Protein AF-A0A4U8T763-F1 (afdb_monomer)

InterPro domains:
  IPR055573 Domain of unknown function DUF7149 [PF23653] (8-151)

Radius of gyration: 15.43 Å; Cα contacts (8 Å, |Δi|>4): 234; chains: 1; bounding box: 35×36×43 Å

pLDDT: mean 90.32, std 11.11, range [49.19, 98.81]

Secondary structure (DSSP, 8-state):
---HHHHIIIIIHHHHHHTT-EEEEEEE-TTSPEEEEEEEETTEEEEEEEE--TT-TTS--SS---SHHHHHHHHHHHHHHHTT---SEEEEE-SS-EEEEEHHHHIIIIIT-HHHHHHHHHHH-TT-S-TT--SHHHHHHHHHHHHHHHHTSTT-

Organism: NCBI:txid1677920

Solvent-accessible surface area (backbone atoms only — not comparable to full-atom values): 8875 Å² total; per-residue (Å²): 131,86,52,59,70,53,46,40,59,69,46,53,37,55,52,41,40,76,73,72,45,52,56,40,64,60,42,67,42,91,97,51,76,54,40,53,32,31,36,44,55,94,94,37,57,35,30,46,33,41,72,40,53,69,92,40,85,42,46,69,44,100,90,46,57,89,26,55,49,49,43,52,52,52,51,52,50,50,56,37,45,77,67,78,38,71,47,56,32,38,35,44,31,37,90,84,51,78,48,80,40,58,29,66,54,51,42,62,70,40,62,68,28,65,65,56,43,48,52,55,51,43,57,71,40,97,84,24,91,64,73,82,45,88,44,73,66,47,33,51,50,53,48,43,54,51,51,46,54,50,64,70,34,97,88,102

Foldseek 3Di:
DDDFLRCLVVPVQVVVVVVVWPKDAQCDLVQAGGQRMFTDDPNAGQEGEQEDAPPDPQAADPVDRLHPSVLVQLLVLLSSVVVVGQHQWYWYYNPVDIDIDGCVVSCVPAVPDPQNVVLSVLLVDPPHPVVVCPDNVSSSVSSSVSSSVVVPDPVD

Nearest PDB structures (foldseek):
  3dnx-assembly1_A-2  TM=5.109E-01  e=7.801E-01  Ruegeria pomeroyi
  5acp-assembly1_B  TM=3.811E-01  e=1.764E+00  Pseudomonas aeruginosa
  4q3n-assembly1_A  TM=3.432E-01  e=7.017E+00  unidentified

Sequence (156 aa):
MQNESALVANALKPFFQKLGFEAHTGYKQKNNSEIDLALMHENKVKVIIEAKKPDSKDFITSQNINVKSLHEAILYYFRERESNHYPSFIIITDFYRFYIFHAREFEKFFYQNKEFKRFYNECNKPNSLFKNADSNDMKTQTFYDEVKRILDSKNY

Structure (mmCIF, N/CA/C/O backbone):
data_AF-A0A4U8T763-F1
#
_entry.id   AF-A0A4U8T763-F1
#
loop_
_atom_site.group_PDB
_atom_site.id
_atom_site.type_symbol
_atom_site.label_atom_id
_atom_site.label_alt_id
_atom_site.label_comp_id
_atom_site.label_asym_id
_atom_site.label_entity_id
_atom_site.label_seq_id
_atom_site.pdbx_PDB_ins_code
_atom_site.Cartn_x
_atom_site.Cartn_y
_atom_site.Cartn_z
_atom_site.occupancy
_atom_site.B_iso_or_equiv
_atom_site.auth_seq_id
_atom_site.auth_comp_id
_atom_site.auth_asym_id
_atom_site.auth_atom_id
_atom_site.pdbx_PDB_model_num
ATOM 1 N N . MET A 1 1 ? 20.306 0.904 -17.257 1.00 58.12 1 MET A N 1
ATOM 2 C CA . MET A 1 1 ? 19.419 0.226 -16.282 1.00 58.12 1 MET A CA 1
ATOM 3 C C . MET A 1 1 ? 18.086 0.955 -16.249 1.00 58.12 1 MET A C 1
ATOM 5 O O . MET A 1 1 ? 18.105 2.172 -16.124 1.00 58.12 1 MET A O 1
ATOM 9 N N . GLN A 1 2 ? 16.956 0.254 -16.384 1.00 70.88 2 GLN A N 1
ATOM 10 C CA . GLN A 1 2 ? 15.636 0.870 -16.188 1.00 70.88 2 GLN A CA 1
ATOM 11 C C . GLN A 1 2 ? 15.449 1.254 -14.708 1.00 70.88 2 GLN A C 1
ATOM 13 O O . GLN A 1 2 ? 15.967 0.586 -13.807 1.00 70.88 2 GLN A O 1
ATOM 18 N N . ASN A 1 3 ? 14.773 2.374 -14.449 1.00 84.94 3 ASN A N 1
ATOM 19 C CA . ASN A 1 3 ? 14.374 2.757 -13.094 1.00 84.94 3 ASN A CA 1
ATOM 20 C C . ASN A 1 3 ? 13.063 2.050 -12.697 1.00 84.94 3 ASN A C 1
ATOM 22 O O . ASN A 1 3 ? 12.405 1.444 -13.538 1.00 84.94 3 ASN A O 1
ATOM 26 N N . GLU A 1 4 ? 12.731 2.077 -11.407 1.00 86.31 4 GLU A N 1
ATOM 27 C CA . GLU A 1 4 ? 11.563 1.386 -10.839 1.00 86.31 4 GLU A CA 1
ATOM 28 C C . GLU A 1 4 ? 10.265 1.821 -11.524 1.00 86.31 4 GLU A C 1
ATOM 30 O O . GLU A 1 4 ? 9.558 0.991 -12.087 1.00 86.31 4 GLU A O 1
ATOM 35 N N . SER A 1 5 ? 10.043 3.133 -11.631 1.00 88.56 5 SER A N 1
ATOM 36 C CA . SER A 1 5 ? 8.882 3.708 -12.314 1.00 88.56 5 SER A CA 1
ATOM 37 C C . SER A 1 5 ? 8.757 3.241 -13.770 1.00 88.56 5 SER A C 1
ATOM 39 O O . SER A 1 5 ? 7.654 2.959 -14.232 1.00 88.56 5 SER A O 1
ATOM 41 N N . ALA A 1 6 ? 9.871 3.099 -14.500 1.00 91.00 6 ALA A N 1
ATOM 42 C CA . ALA A 1 6 ? 9.863 2.574 -15.863 1.00 91.00 6 ALA A CA 1
ATOM 43 C C . ALA A 1 6 ? 9.506 1.083 -15.913 1.00 91.00 6 ALA A C 1
ATOM 45 O O . ALA A 1 6 ? 8.801 0.673 -16.832 1.00 91.00 6 ALA A O 1
ATOM 46 N N . LEU A 1 7 ? 9.963 0.274 -14.952 1.00 91.00 7 LEU A N 1
ATOM 47 C CA . LEU A 1 7 ? 9.566 -1.135 -14.872 1.00 91.00 7 LEU A CA 1
ATOM 48 C C . LEU A 1 7 ? 8.065 -1.256 -14.593 1.00 91.00 7 LEU A C 1
ATOM 50 O O . LEU A 1 7 ? 7.366 -2.006 -15.272 1.00 91.00 7 LEU A O 1
ATOM 54 N N . VAL A 1 8 ? 7.538 -0.471 -13.656 1.00 93.38 8 VAL A N 1
ATOM 55 C CA . VAL A 1 8 ? 6.103 -0.469 -13.352 1.00 93.38 8 VAL A CA 1
ATOM 56 C C . VAL A 1 8 ? 5.280 -0.022 -14.570 1.00 93.38 8 VAL A C 1
ATOM 58 O O . VAL A 1 8 ? 4.332 -0.708 -14.962 1.00 93.38 8 VAL A O 1
ATOM 61 N N . ALA A 1 9 ? 5.668 1.083 -15.214 1.00 93.69 9 ALA A N 1
ATOM 62 C CA . ALA A 1 9 ? 4.955 1.649 -16.359 1.00 93.69 9 ALA A CA 1
ATOM 63 C C . ALA A 1 9 ? 5.007 0.783 -17.620 1.00 93.69 9 ALA A C 1
ATOM 65 O O . ALA A 1 9 ? 4.022 0.741 -18.356 1.00 93.69 9 ALA A O 1
ATOM 66 N N . ASN A 1 10 ? 6.120 0.088 -17.866 1.00 94.31 10 ASN A N 1
ATOM 67 C CA . ASN A 1 10 ? 6.322 -0.659 -19.109 1.00 94.31 10 ASN A CA 1
ATOM 68 C C . ASN A 1 10 ? 6.090 -2.170 -18.971 1.00 94.31 10 ASN A C 1
ATOM 70 O O . ASN A 1 10 ? 5.876 -2.828 -19.987 1.00 94.31 10 ASN A O 1
ATOM 74 N N . ALA A 1 11 ? 6.112 -2.729 -17.755 1.00 93.38 11 ALA A N 1
ATOM 75 C CA . ALA A 1 11 ? 5.874 -4.155 -17.521 1.00 93.38 11 ALA A CA 1
ATOM 76 C C . ALA A 1 11 ? 4.564 -4.417 -16.766 1.00 93.38 11 ALA A C 1
ATOM 78 O O . ALA A 1 11 ? 3.653 -5.025 -17.330 1.00 93.38 11 ALA A O 1
ATOM 79 N N . LEU A 1 12 ? 4.434 -3.945 -15.519 1.00 95.19 12 LEU A N 1
ATOM 80 C CA . LEU A 1 12 ? 3.280 -4.300 -14.680 1.00 95.19 12 LEU A CA 1
ATOM 81 C C . LEU A 1 12 ? 1.978 -3.681 -15.187 1.00 95.19 12 LEU A C 1
ATOM 83 O O . LEU A 1 12 ? 0.989 -4.395 -15.340 1.00 95.19 12 LEU A O 1
ATOM 87 N N . LYS A 1 13 ? 1.964 -2.378 -15.495 1.00 97.38 13 LYS A N 1
ATOM 88 C CA . LYS A 1 13 ? 0.745 -1.713 -15.974 1.00 97.38 13 LYS A CA 1
ATOM 89 C C . LYS A 1 13 ? 0.189 -2.377 -17.246 1.00 97.38 13 LYS A C 1
ATOM 91 O O . LYS A 1 13 ? -0.977 -2.772 -17.214 1.00 97.38 13 LYS A O 1
ATOM 96 N N . PRO A 1 14 ? 0.968 -2.585 -18.329 1.00 97.62 14 PRO A N 1
ATOM 97 C CA . PRO A 1 14 ? 0.456 -3.249 -19.526 1.00 97.62 14 PRO A CA 1
ATOM 98 C C . PRO A 1 14 ? 0.040 -4.700 -19.275 1.00 97.62 14 PRO A C 1
ATOM 100 O O . PRO A 1 14 ? -0.913 -5.168 -19.893 1.00 97.62 14 PRO A O 1
ATOM 103 N N . PHE A 1 15 ? 0.727 -5.416 -18.378 1.00 96.44 15 PHE A N 1
ATOM 104 C CA . PHE A 1 15 ? 0.342 -6.773 -17.989 1.00 96.44 15 PHE A CA 1
ATOM 105 C C . PHE A 1 15 ? -1.062 -6.802 -17.372 1.00 96.44 15 PHE A C 1
ATOM 107 O O . PHE A 1 15 ? -1.931 -7.512 -17.874 1.00 96.44 15 PHE A O 1
ATOM 114 N N . PHE A 1 16 ? -1.321 -5.980 -16.353 1.00 97.69 16 PHE A N 1
ATOM 115 C CA . PHE A 1 16 ? -2.641 -5.909 -15.722 1.00 97.69 16 PHE A CA 1
ATOM 116 C C . PHE A 1 16 ? -3.720 -5.397 -16.687 1.00 97.69 16 PHE A C 1
ATOM 118 O O . PHE A 1 16 ? -4.820 -5.945 -16.719 1.00 97.69 16 PHE A O 1
ATOM 125 N N . GLN A 1 17 ? -3.406 -4.423 -17.545 1.00 97.88 17 GLN A N 1
ATOM 126 C CA . GLN A 1 17 ? -4.349 -3.946 -18.563 1.00 97.88 17 GLN A CA 1
ATOM 127 C C . GLN A 1 17 ? -4.736 -5.041 -19.567 1.00 97.88 17 GLN A C 1
ATOM 129 O O . GLN A 1 17 ? -5.909 -5.167 -19.909 1.00 97.88 17 GLN A O 1
ATOM 134 N N . LYS A 1 18 ? -3.788 -5.884 -20.002 1.00 98.12 18 LYS A N 1
ATOM 135 C CA . LYS A 1 18 ? -4.075 -7.036 -20.880 1.00 98.12 18 LYS A CA 1
ATOM 136 C C . LYS A 1 18 ? -4.974 -8.083 -20.221 1.00 98.12 18 LYS A C 1
ATOM 138 O O . LYS A 1 18 ? -5.674 -8.801 -20.925 1.00 98.12 18 LYS A O 1
ATOM 143 N N . LEU A 1 19 ? -4.961 -8.159 -18.893 1.00 97.56 19 LEU A N 1
ATOM 144 C CA . LEU A 1 19 ? -5.851 -9.015 -18.108 1.00 97.56 19 LEU A CA 1
ATOM 145 C C . LEU A 1 19 ? -7.209 -8.355 -17.799 1.00 97.56 19 LEU A C 1
ATOM 147 O O . LEU A 1 19 ? -8.028 -8.953 -17.109 1.00 97.56 19 LEU A O 1
ATOM 151 N N . GLY A 1 20 ? -7.461 -7.141 -18.301 1.00 97.31 20 GLY A N 1
ATOM 152 C CA . GLY A 1 20 ? -8.729 -6.429 -18.132 1.00 97.31 20 GLY A CA 1
ATOM 153 C C . GLY A 1 20 ? -8.830 -5.575 -16.866 1.00 97.31 20 GLY A C 1
ATOM 154 O O . GLY A 1 20 ? -9.915 -5.092 -16.553 1.00 97.31 20 GLY A O 1
ATOM 155 N N . PHE A 1 21 ? -7.731 -5.364 -16.136 1.00 97.94 21 PHE A N 1
ATOM 156 C CA . PHE A 1 21 ? -7.726 -4.476 -14.972 1.00 97.94 21 PHE A CA 1
ATOM 157 C C . PHE A 1 21 ? -7.565 -3.009 -15.380 1.00 97.94 21 PHE A C 1
ATOM 159 O O . PHE A 1 21 ? -6.773 -2.664 -16.262 1.00 97.94 21 PHE A O 1
ATOM 166 N N . GLU A 1 22 ? -8.243 -2.121 -14.656 1.00 97.88 22 GLU A N 1
ATOM 167 C CA . GLU A 1 22 ? -7.999 -0.684 -14.731 1.00 97.88 22 GLU A CA 1
ATOM 168 C C . GLU A 1 22 ? -6.755 -0.332 -13.897 1.00 97.88 22 GLU A C 1
ATOM 170 O O . GLU A 1 22 ? -6.818 -0.258 -12.671 1.00 97.88 22 GLU A O 1
ATOM 175 N N . ALA A 1 23 ? -5.605 -0.158 -14.553 1.00 97.75 23 ALA A N 1
ATOM 176 C CA . ALA A 1 23 ? -4.314 0.028 -13.889 1.00 97.75 23 ALA A CA 1
ATOM 177 C C . ALA A 1 23 ? -3.719 1.429 -14.126 1.00 97.75 23 ALA A C 1
ATOM 179 O O . ALA A 1 23 ? -3.548 1.859 -15.274 1.00 97.75 23 ALA A O 1
ATOM 180 N N . HIS A 1 24 ? -3.338 2.113 -13.043 1.00 96.38 24 HIS A N 1
ATOM 181 C CA . HIS A 1 24 ? -2.796 3.477 -13.059 1.00 96.38 24 HIS A CA 1
ATOM 182 C C . HIS A 1 24 ? -1.453 3.548 -12.341 1.00 96.38 24 HIS A C 1
ATOM 184 O O . HIS A 1 24 ? -1.344 3.153 -11.185 1.00 96.38 24 HIS A O 1
ATOM 190 N N . THR A 1 25 ? -0.433 4.064 -13.020 1.00 94.12 25 THR A N 1
ATOM 191 C CA . THR A 1 25 ? 0.898 4.300 -12.443 1.00 94.12 25 THR A CA 1
ATOM 192 C C . THR A 1 25 ? 1.022 5.690 -11.866 1.00 94.12 25 THR A C 1
ATOM 194 O O . THR A 1 25 ? 0.450 6.618 -12.441 1.00 94.12 25 THR A O 1
ATOM 197 N N . GLY A 1 26 ? 1.831 5.849 -10.819 1.00 85.38 26 GLY A N 1
ATOM 198 C CA . GLY A 1 26 ? 2.070 7.161 -10.218 1.00 85.38 26 GLY A CA 1
ATOM 199 C C . GLY A 1 26 ? 0.770 7.784 -9.703 1.00 85.38 26 GLY A C 1
ATOM 200 O O . GLY A 1 26 ? 0.501 8.967 -9.917 1.00 85.38 26 GLY A O 1
ATOM 201 N N . TYR A 1 27 ? -0.108 6.963 -9.116 1.00 87.62 27 TYR A N 1
ATOM 202 C CA . TYR A 1 27 ? -1.419 7.423 -8.671 1.00 87.62 27 TYR A CA 1
ATOM 203 C C . TYR A 1 27 ? -1.234 8.398 -7.503 1.00 87.62 27 TYR A C 1
ATOM 205 O O . TYR A 1 27 ? -0.864 8.008 -6.391 1.00 87.62 27 TYR A O 1
ATOM 213 N N . LYS A 1 28 ? -1.468 9.687 -7.774 1.00 85.19 28 LYS A N 1
ATOM 214 C CA . LYS A 1 28 ? -1.315 10.769 -6.798 1.00 85.19 28 LYS A CA 1
ATOM 215 C C . LYS A 1 28 ? -2.412 10.705 -5.751 1.00 85.19 28 LYS A C 1
ATOM 217 O O . LYS A 1 28 ? -3.564 11.055 -6.007 1.00 85.19 28 LYS A O 1
ATOM 222 N N . GLN A 1 29 ? -2.024 10.365 -4.532 1.00 81.25 29 GLN A N 1
ATOM 223 C CA . GLN A 1 29 ? -2.859 10.607 -3.366 1.00 81.25 29 GLN A CA 1
ATOM 224 C C . GLN A 1 29 ? -2.814 12.108 -3.059 1.00 81.25 29 GLN A C 1
ATOM 226 O O . GLN A 1 29 ? -1.752 12.716 -3.126 1.00 81.25 29 GLN A O 1
ATOM 231 N N . LYS A 1 30 ? -3.966 12.725 -2.780 1.00 68.56 30 LYS A N 1
ATOM 232 C CA . LYS A 1 30 ? -4.184 14.183 -2.644 1.00 68.56 30 LYS A CA 1
ATOM 233 C C . LYS A 1 30 ? -2.956 14.970 -2.115 1.00 68.56 30 LYS A C 1
ATOM 235 O O . LYS A 1 30 ? -2.714 14.993 -0.913 1.00 68.56 30 LYS A O 1
ATOM 240 N N . ASN A 1 31 ? -2.220 15.631 -3.023 1.00 61.31 31 ASN A N 1
ATOM 241 C CA . ASN A 1 31 ? -1.008 16.448 -2.785 1.00 61.31 31 ASN A CA 1
ATOM 242 C C . ASN A 1 31 ? 0.185 15.749 -2.093 1.00 61.31 31 ASN A C 1
ATOM 244 O O . ASN A 1 31 ? 1.048 16.421 -1.531 1.00 61.31 31 ASN A O 1
ATOM 248 N N . ASN A 1 32 ? 0.253 14.423 -2.149 1.00 71.56 32 ASN A N 1
ATOM 249 C CA . ASN A 1 32 ? 1.221 13.595 -1.437 1.00 71.56 32 ASN A CA 1
ATOM 250 C C . ASN A 1 32 ? 1.995 12.660 -2.392 1.00 71.56 32 ASN A C 1
ATOM 252 O O . ASN A 1 32 ? 1.825 12.741 -3.608 1.00 71.56 32 ASN A O 1
ATOM 256 N N . SER A 1 33 ? 2.854 11.787 -1.842 1.00 76.31 33 SER A N 1
ATOM 257 C CA . SER A 1 33 ? 3.583 10.777 -2.625 1.00 76.31 33 SER A CA 1
ATOM 258 C C . SER A 1 33 ? 2.649 9.831 -3.393 1.00 76.31 33 SER A C 1
ATOM 260 O O . SER A 1 33 ? 1.486 9.635 -3.027 1.00 76.31 33 SER A O 1
ATOM 262 N N . GLU A 1 34 ? 3.169 9.295 -4.492 1.00 90.44 34 GLU A N 1
ATOM 263 C CA . GLU A 1 34 ? 2.434 8.507 -5.477 1.00 90.44 34 GLU A CA 1
ATOM 264 C C . GLU A 1 34 ? 2.494 7.013 -5.157 1.00 90.44 34 GLU A C 1
ATOM 266 O O . GLU A 1 34 ? 3.549 6.506 -4.793 1.00 90.44 34 GLU A O 1
ATOM 271 N N . ILE A 1 35 ? 1.382 6.301 -5.351 1.00 93.88 35 ILE A N 1
ATOM 272 C CA . ILE A 1 35 ? 1.407 4.834 -5.396 1.00 93.88 35 ILE A CA 1
ATOM 273 C C . ILE A 1 35 ? 2.033 4.423 -6.732 1.00 93.88 35 ILE A C 1
ATOM 275 O O . ILE A 1 35 ? 1.571 4.880 -7.785 1.00 93.88 35 ILE A O 1
ATOM 279 N N . ASP A 1 36 ? 3.020 3.525 -6.696 1.00 95.94 36 ASP A N 1
ATOM 280 C CA . ASP A 1 36 ? 3.694 3.002 -7.889 1.00 95.94 36 ASP A CA 1
ATOM 281 C C . ASP A 1 36 ? 2.695 2.499 -8.935 1.00 95.94 36 ASP A C 1
ATOM 283 O O . ASP A 1 36 ? 2.708 2.948 -10.088 1.00 95.94 36 ASP A O 1
ATOM 287 N N . LEU A 1 37 ? 1.795 1.600 -8.523 1.00 97.81 37 LEU A N 1
ATOM 288 C CA . LEU A 1 37 ? 0.697 1.102 -9.342 1.00 97.81 37 LEU A CA 1
ATOM 289 C C . LEU A 1 37 ?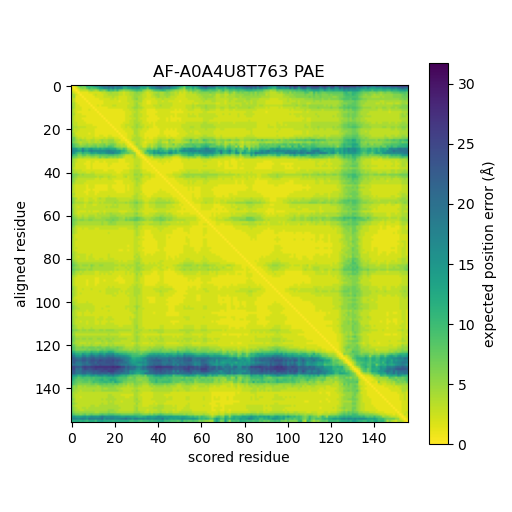 -0.563 0.866 -8.501 1.00 97.81 37 LEU A C 1
ATOM 291 O O . LEU A 1 37 ? -0.547 0.167 -7.492 1.00 97.81 37 LEU A O 1
ATOM 295 N N . ALA A 1 38 ? -1.683 1.414 -8.955 1.00 97.75 38 ALA A N 1
ATOM 296 C CA . ALA A 1 38 ? -3.000 1.187 -8.379 1.00 97.75 38 ALA A CA 1
ATOM 297 C C . ALA A 1 38 ? -3.879 0.410 -9.364 1.00 97.75 38 ALA A C 1
ATOM 299 O O . ALA A 1 38 ? -3.975 0.782 -10.538 1.00 97.75 38 ALA A O 1
ATOM 300 N N . LEU A 1 39 ? -4.543 -0.647 -8.885 1.00 98.19 39 LEU A N 1
ATOM 301 C CA . LEU A 1 39 ? -5.648 -1.275 -9.612 1.00 98.19 39 LEU A CA 1
ATOM 302 C C . LEU A 1 39 ? -6.967 -0.708 -9.092 1.00 98.19 39 LEU A C 1
ATOM 304 O O . LEU A 1 39 ? -7.246 -0.757 -7.888 1.00 98.19 39 LEU A O 1
ATOM 308 N N . MET A 1 40 ? -7.761 -0.174 -10.010 1.00 96.75 40 MET A N 1
ATOM 309 C CA . MET A 1 40 ? -8.977 0.574 -9.729 1.00 96.75 40 MET A CA 1
ATOM 310 C C . MET A 1 40 ? -10.225 -0.259 -10.023 1.00 96.75 40 MET A C 1
ATOM 312 O O . MET A 1 40 ? -10.229 -1.155 -10.867 1.00 96.75 40 MET A O 1
ATOM 316 N N . HIS A 1 41 ? -11.303 0.058 -9.315 1.00 95.69 41 HIS A N 1
ATOM 317 C CA . HIS A 1 41 ? -12.655 -0.387 -9.634 1.00 95.69 41 HIS A CA 1
ATOM 318 C C . HIS A 1 41 ? -13.638 0.691 -9.183 1.00 95.69 41 HIS A C 1
ATOM 320 O O . HIS A 1 41 ? -13.541 1.159 -8.045 1.00 95.69 41 HIS A O 1
ATOM 326 N N . GLU A 1 42 ? -14.565 1.086 -10.058 1.00 93.44 42 GLU A N 1
ATOM 327 C CA . GLU A 1 42 ? -15.550 2.147 -9.785 1.00 93.44 42 GLU A CA 1
ATOM 328 C C . GLU A 1 42 ? -14.897 3.447 -9.267 1.00 93.44 42 GLU A C 1
ATOM 330 O O . GLU A 1 42 ? -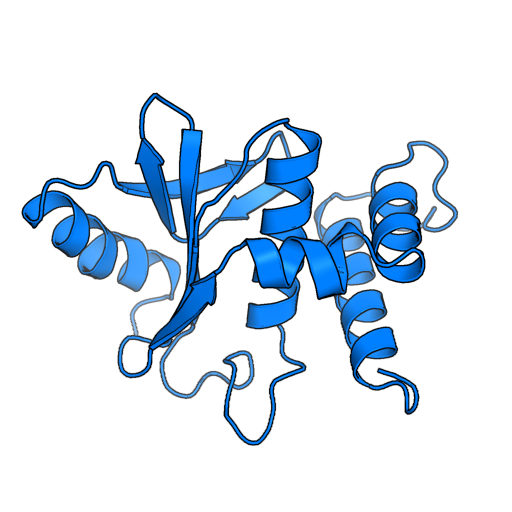15.334 4.033 -8.275 1.00 93.44 42 GLU A O 1
ATOM 335 N N . ASN A 1 43 ? -13.812 3.887 -9.921 1.00 90.50 43 ASN A N 1
ATOM 336 C CA . ASN A 1 43 ? -13.022 5.073 -9.553 1.00 90.50 43 ASN A CA 1
ATOM 337 C C . ASN A 1 43 ? -12.382 5.027 -8.150 1.00 90.50 43 ASN A C 1
ATOM 339 O O . ASN A 1 43 ? -12.009 6.066 -7.606 1.00 90.50 43 ASN A O 1
ATOM 343 N N . LYS A 1 44 ? -12.237 3.839 -7.551 1.00 93.50 44 LYS A N 1
ATOM 344 C CA . LYS A 1 44 ? -11.607 3.649 -6.237 1.00 93.50 44 LYS A CA 1
ATOM 345 C C . LYS A 1 44 ? -10.427 2.693 -6.328 1.00 93.50 44 LYS A C 1
ATOM 347 O O . LYS A 1 44 ? -10.513 1.671 -7.008 1.00 93.50 44 LYS A O 1
ATOM 352 N N . VAL A 1 45 ? -9.366 2.976 -5.573 1.00 96.00 45 VAL A N 1
ATOM 353 C CA . VAL A 1 45 ? -8.223 2.064 -5.424 1.00 96.00 45 VAL A CA 1
ATOM 354 C C . VAL A 1 45 ? -8.691 0.790 -4.718 1.00 96.00 45 VAL A C 1
ATOM 356 O O . VAL A 1 45 ? -9.192 0.834 -3.592 1.00 96.00 45 VAL A O 1
ATOM 359 N N . LYS A 1 46 ? -8.534 -0.361 -5.380 1.00 97.75 46 LYS A N 1
ATOM 360 C CA . LYS A 1 46 ? -8.820 -1.691 -4.815 1.00 97.75 46 LYS A CA 1
ATOM 361 C C . LYS A 1 46 ? -7.567 -2.483 -4.500 1.00 97.75 46 LYS A C 1
ATOM 363 O O . LYS A 1 46 ? -7.585 -3.269 -3.553 1.00 97.75 46 LYS A O 1
ATOM 368 N N . VAL A 1 47 ? -6.497 -2.271 -5.257 1.00 98.50 47 VAL A N 1
ATOM 369 C CA . VAL A 1 47 ? -5.199 -2.885 -4.987 1.00 98.50 47 VAL A CA 1
ATOM 370 C C . VAL A 1 47 ? -4.127 -1.813 -5.027 1.00 98.50 47 VAL A C 1
ATOM 372 O O . VAL A 1 47 ? -3.991 -1.115 -6.030 1.00 98.50 47 VAL A O 1
ATOM 375 N N . ILE A 1 48 ? -3.382 -1.699 -3.932 1.00 98.56 48 ILE A N 1
ATOM 376 C CA . ILE A 1 48 ? -2.145 -0.919 -3.863 1.00 98.56 48 ILE A CA 1
ATOM 377 C C . ILE A 1 48 ? -1.012 -1.868 -4.247 1.00 98.56 48 ILE A C 1
ATOM 379 O O . ILE A 1 48 ? -0.912 -2.945 -3.662 1.00 98.56 48 ILE A O 1
ATOM 383 N N . ILE A 1 49 ? -0.178 -1.499 -5.214 1.00 98.44 49 ILE A N 1
ATOM 384 C CA . ILE A 1 49 ? 0.998 -2.274 -5.605 1.00 98.44 49 ILE A CA 1
ATOM 385 C C . ILE A 1 49 ? 2.223 -1.385 -5.421 1.00 98.44 49 ILE A C 1
ATOM 387 O O . ILE A 1 49 ? 2.357 -0.379 -6.112 1.00 98.44 49 ILE A O 1
ATOM 391 N N . GLU A 1 50 ? 3.095 -1.784 -4.499 1.00 97.88 50 GLU A N 1
ATOM 392 C CA . GLU A 1 50 ? 4.406 -1.182 -4.278 1.00 97.88 50 GLU A CA 1
ATOM 393 C C . GLU A 1 50 ? 5.474 -2.056 -4.929 1.00 97.88 50 GLU A C 1
ATOM 395 O O . GLU A 1 50 ? 5.602 -3.244 -4.605 1.00 97.88 50 GLU A O 1
ATOM 400 N N . ALA A 1 51 ? 6.229 -1.493 -5.865 1.00 96.94 51 ALA A N 1
ATOM 401 C CA . ALA A 1 51 ? 7.286 -2.215 -6.544 1.00 96.94 51 ALA A CA 1
ATOM 402 C C . ALA A 1 51 ? 8.641 -1.826 -5.957 1.00 96.94 51 ALA A C 1
ATOM 404 O O . ALA A 1 51 ? 8.865 -0.705 -5.523 1.00 96.94 51 ALA A O 1
ATOM 405 N N . LYS A 1 52 ? 9.583 -2.762 -5.965 1.00 96.12 52 LYS A N 1
ATOM 406 C CA . LYS A 1 52 ? 11.000 -2.457 -5.798 1.00 96.12 52 LYS A CA 1
ATOM 407 C C . LYS A 1 52 ? 11.797 -3.081 -6.924 1.00 96.12 52 LYS A C 1
ATOM 409 O O . LYS A 1 52 ? 11.366 -4.040 -7.560 1.00 96.12 52 LYS A O 1
ATOM 414 N N . LYS A 1 53 ? 12.982 -2.552 -7.203 1.00 93.94 53 LYS A N 1
ATOM 415 C CA . LYS A 1 53 ? 13.919 -3.271 -8.075 1.00 93.94 53 LYS A CA 1
ATOM 416 C C . LYS A 1 53 ? 14.300 -4.632 -7.471 1.00 93.94 53 LYS A C 1
ATOM 418 O O . LYS A 1 53 ? 14.414 -4.729 -6.244 1.00 93.94 53 LYS A O 1
ATOM 423 N N . PRO A 1 54 ? 14.587 -5.638 -8.317 1.00 91.62 54 PRO A N 1
ATOM 424 C CA . PRO A 1 54 ? 15.267 -6.851 -7.880 1.00 91.62 54 PRO A CA 1
ATOM 425 C C . PRO A 1 54 ? 16.496 -6.517 -7.028 1.00 91.62 54 PRO A C 1
ATOM 427 O O . PRO A 1 54 ? 17.198 -5.542 -7.309 1.00 91.62 54 PRO A O 1
ATOM 430 N N . ASP A 1 55 ? 16.714 -7.304 -5.976 1.00 90.25 55 ASP A N 1
ATOM 431 C CA . ASP A 1 55 ? 17.827 -7.164 -5.023 1.00 90.25 55 ASP A CA 1
ATOM 432 C C . ASP A 1 55 ? 17.876 -5.832 -4.250 1.00 90.25 55 ASP A C 1
ATOM 434 O O . ASP A 1 55 ? 18.872 -5.515 -3.594 1.00 90.25 55 ASP A O 1
ATOM 438 N N . SER A 1 56 ? 16.797 -5.042 -4.276 1.00 94.75 56 SER A N 1
ATOM 439 C CA . SER A 1 56 ? 16.705 -3.836 -3.457 1.00 94.75 56 SER A CA 1
ATOM 440 C C . SER A 1 56 ? 16.731 -4.182 -1.967 1.00 94.75 56 SER A C 1
ATOM 442 O O . SER A 1 56 ? 15.937 -4.990 -1.485 1.00 94.75 56 SER A O 1
ATOM 444 N N . LYS A 1 57 ? 17.586 -3.489 -1.206 1.00 95.56 57 LYS A N 1
ATOM 445 C CA . LYS A 1 57 ? 17.603 -3.549 0.269 1.00 95.56 57 LYS A CA 1
ATOM 446 C C . LYS A 1 57 ? 16.300 -3.056 0.911 1.00 95.56 57 LYS A C 1
ATOM 448 O O . LYS A 1 57 ? 16.059 -3.314 2.085 1.00 95.56 57 LYS A O 1
ATOM 453 N N . ASP A 1 58 ? 15.499 -2.324 0.140 1.00 96.44 58 ASP A N 1
ATOM 454 C CA . ASP A 1 58 ? 14.234 -1.738 0.567 1.00 96.44 58 ASP A CA 1
ATOM 455 C C . ASP A 1 58 ? 13.047 -2.694 0.359 1.00 96.44 58 ASP A C 1
ATOM 457 O O . ASP A 1 58 ? 11.924 -2.327 0.696 1.00 96.44 58 ASP A O 1
ATOM 461 N N . PHE A 1 59 ? 13.279 -3.894 -0.192 1.00 97.56 59 PHE A N 1
ATOM 462 C CA . PHE A 1 59 ? 12.256 -4.904 -0.461 1.00 97.56 59 PHE A CA 1
ATOM 463 C C . PHE A 1 59 ? 12.059 -5.878 0.709 1.00 97.56 59 PHE A C 1
ATOM 465 O O . PHE A 1 59 ? 13.018 -6.325 1.342 1.00 97.56 59 PHE A O 1
ATOM 472 N N . ILE A 1 60 ? 10.799 -6.227 0.979 1.00 96.19 60 ILE A N 1
ATOM 473 C CA . ILE A 1 60 ? 10.412 -7.153 2.049 1.00 96.19 60 ILE A CA 1
ATOM 474 C C . ILE A 1 60 ? 10.922 -8.575 1.791 1.00 96.19 60 ILE A C 1
ATOM 476 O O . ILE A 1 60 ? 10.812 -9.117 0.694 1.00 96.19 60 ILE A O 1
ATOM 480 N N . THR A 1 61 ? 11.443 -9.221 2.832 1.00 93.50 61 THR A N 1
ATOM 481 C CA . THR A 1 61 ? 11.847 -10.633 2.797 1.00 93.50 61 THR A CA 1
ATOM 482 C C . THR A 1 61 ? 11.349 -11.366 4.036 1.00 93.50 61 THR A C 1
ATOM 484 O O . THR A 1 61 ? 10.983 -10.747 5.032 1.00 93.50 61 THR A O 1
ATOM 487 N N . SER A 1 62 ? 11.383 -12.700 4.018 1.00 88.94 62 SER A N 1
ATOM 488 C CA . SER A 1 62 ? 11.071 -13.512 5.206 1.00 88.94 62 SER A CA 1
ATOM 489 C C . SER A 1 62 ? 12.002 -13.252 6.396 1.00 88.94 62 SER A C 1
ATOM 491 O O . SER A 1 62 ? 11.634 -13.547 7.526 1.00 88.94 62 SER A O 1
ATOM 493 N N . GLN A 1 63 ? 13.206 -12.731 6.152 1.00 91.88 63 GLN A N 1
ATOM 494 C CA . GLN A 1 63 ? 14.215 -12.457 7.177 1.00 91.88 63 GLN A CA 1
ATOM 495 C C . GLN A 1 63 ? 14.182 -11.000 7.643 1.00 91.88 63 GLN A C 1
ATOM 497 O O . GLN A 1 63 ? 14.602 -10.707 8.757 1.00 91.88 63 GLN A O 1
ATOM 502 N N . ASN A 1 64 ? 13.707 -10.089 6.794 1.00 93.50 64 ASN A N 1
ATOM 503 C CA . ASN A 1 64 ? 13.634 -8.670 7.091 1.00 93.50 64 ASN A CA 1
ATOM 504 C C . ASN A 1 64 ? 12.379 -8.055 6.464 1.00 93.50 64 ASN A C 1
ATOM 506 O O . ASN A 1 64 ? 12.328 -7.817 5.254 1.00 93.50 64 ASN A O 1
ATOM 510 N N . ILE A 1 65 ? 11.380 -7.801 7.310 1.00 94.25 65 ILE A N 1
ATOM 511 C CA . ILE A 1 65 ? 10.123 -7.153 6.921 1.00 94.25 65 ILE A CA 1
ATOM 512 C C . ILE A 1 65 ? 10.115 -5.648 7.194 1.00 94.25 65 ILE A C 1
ATOM 514 O O . ILE A 1 65 ? 9.330 -4.929 6.580 1.00 94.25 65 ILE A O 1
ATOM 518 N N . ASN A 1 66 ? 10.981 -5.162 8.091 1.00 96.88 66 ASN A N 1
ATOM 519 C CA . ASN A 1 66 ? 11.019 -3.764 8.511 1.00 96.88 66 ASN A CA 1
ATOM 520 C C . ASN A 1 66 ? 11.849 -2.921 7.532 1.00 96.88 66 ASN A C 1
ATOM 522 O O . ASN A 1 66 ? 12.951 -2.454 7.824 1.00 96.88 66 ASN A O 1
ATOM 526 N N . VAL A 1 67 ? 11.312 -2.774 6.328 1.00 97.62 67 VAL A N 1
ATOM 527 C CA . VAL A 1 67 ? 11.962 -2.108 5.200 1.00 97.62 67 VAL A CA 1
ATOM 528 C C . VAL A 1 67 ? 11.029 -1.096 4.558 1.00 97.62 67 VAL A C 1
ATOM 530 O O . VAL A 1 67 ? 9.810 -1.128 4.745 1.00 97.62 67 VAL A O 1
ATOM 533 N N . LYS A 1 68 ? 11.619 -0.210 3.758 1.00 96.75 68 LYS A N 1
ATOM 534 C CA . LYS A 1 68 ? 10.933 0.947 3.194 1.00 96.75 68 LYS A CA 1
ATOM 535 C C . LYS A 1 68 ? 9.676 0.580 2.398 1.00 96.75 68 LYS A C 1
ATOM 537 O O . LYS A 1 68 ? 8.661 1.239 2.591 1.00 96.75 68 LYS A O 1
ATOM 542 N N . SER A 1 69 ? 9.680 -0.505 1.614 1.00 97.56 69 SER A N 1
ATOM 543 C CA . SER A 1 69 ? 8.492 -0.905 0.842 1.00 97.56 69 SER A CA 1
ATOM 544 C C . SER A 1 69 ? 7.274 -1.203 1.724 1.00 97.56 69 SER A C 1
ATOM 546 O O . SER A 1 69 ? 6.139 -0.938 1.335 1.00 97.56 69 SER A O 1
ATOM 548 N N . LEU A 1 70 ? 7.485 -1.752 2.930 1.00 98.25 70 LEU A N 1
ATOM 549 C CA . LEU A 1 70 ? 6.394 -1.957 3.883 1.00 98.25 70 LEU A CA 1
ATOM 550 C C . LEU A 1 70 ? 5.924 -0.617 4.464 1.00 98.25 70 LEU A C 1
ATOM 552 O O . LEU A 1 70 ? 4.725 -0.406 4.619 1.00 98.25 70 LEU A O 1
ATOM 556 N N . HIS A 1 71 ? 6.846 0.304 4.754 1.00 97.75 71 HIS A N 1
ATOM 557 C CA . HIS A 1 71 ? 6.512 1.635 5.276 1.00 97.75 71 HIS A CA 1
ATOM 558 C C . HIS A 1 71 ? 5.707 2.459 4.264 1.00 97.75 71 HIS A C 1
ATOM 560 O O . HIS A 1 71 ? 4.711 3.083 4.634 1.00 97.75 71 HIS A O 1
ATOM 566 N N . GLU A 1 72 ? 6.099 2.407 2.989 1.00 96.94 72 GLU A N 1
ATOM 567 C CA . GLU A 1 72 ? 5.385 2.983 1.844 1.00 96.94 72 GLU A CA 1
ATOM 568 C C . GLU A 1 72 ? 3.970 2.400 1.745 1.00 96.94 72 GLU A C 1
ATOM 570 O O . GLU A 1 72 ? 2.988 3.143 1.802 1.00 96.94 72 GLU A O 1
ATOM 575 N N . ALA A 1 73 ? 3.848 1.070 1.739 1.00 97.88 73 ALA A N 1
ATOM 576 C CA . ALA A 1 73 ? 2.558 0.388 1.706 1.00 97.88 73 ALA A CA 1
ATOM 577 C C . ALA A 1 73 ? 1.636 0.770 2.883 1.00 97.88 73 ALA A C 1
ATOM 579 O O . ALA A 1 73 ? 0.435 0.985 2.686 1.00 97.88 73 ALA A O 1
ATOM 580 N N . ILE A 1 74 ? 2.176 0.880 4.105 1.00 97.81 74 ILE A N 1
ATOM 581 C CA . ILE A 1 74 ? 1.416 1.308 5.291 1.00 97.81 74 ILE A CA 1
ATOM 582 C C . ILE A 1 74 ? 0.911 2.739 5.095 1.00 97.81 74 ILE A C 1
ATOM 584 O O . ILE A 1 74 ? -0.276 3.005 5.293 1.00 97.81 74 ILE A O 1
ATOM 588 N N . LEU A 1 75 ? 1.784 3.658 4.676 1.00 95.81 75 LEU A N 1
ATOM 589 C CA . LEU A 1 75 ? 1.418 5.055 4.453 1.00 95.81 75 LEU A CA 1
ATOM 590 C C . LEU A 1 75 ? 0.313 5.195 3.400 1.00 95.81 75 LEU A C 1
ATOM 592 O O . LEU A 1 75 ? -0.659 5.926 3.614 1.00 95.81 75 LEU A O 1
ATOM 596 N N . TYR A 1 76 ? 0.435 4.482 2.279 1.00 96.44 76 TYR A N 1
ATOM 597 C CA . TYR A 1 76 ? -0.567 4.515 1.217 1.00 96.44 76 TYR A CA 1
ATOM 598 C C . TYR A 1 76 ? -1.914 3.981 1.687 1.00 96.44 76 TYR A C 1
ATOM 600 O O . TYR A 1 76 ? -2.941 4.594 1.388 1.00 96.44 76 TYR A O 1
ATOM 608 N N . TYR A 1 77 ? -1.917 2.903 2.477 1.00 97.38 77 TYR A N 1
ATOM 609 C CA . TYR A 1 77 ? -3.140 2.379 3.075 1.00 97.38 77 TYR A CA 1
ATOM 610 C C . TYR A 1 77 ? -3.822 3.412 3.981 1.00 97.38 77 TYR A C 1
ATOM 612 O O . TYR A 1 77 ? -5.022 3.649 3.839 1.00 97.38 77 TYR A O 1
ATOM 620 N N . PHE A 1 78 ? -3.068 4.073 4.868 1.00 95.75 78 PHE A N 1
ATOM 621 C CA . PHE A 1 78 ? -3.602 5.139 5.721 1.00 95.75 78 PHE A CA 1
ATOM 622 C C . PHE A 1 78 ? -4.255 6.256 4.899 1.00 95.75 78 PHE A C 1
ATOM 624 O O . PHE A 1 78 ? -5.371 6.671 5.201 1.00 95.75 78 PHE A O 1
ATOM 631 N N . ARG A 1 79 ? -3.601 6.716 3.831 1.00 93.44 79 ARG A N 1
ATOM 632 C CA . ARG A 1 79 ? -4.118 7.803 2.985 1.00 93.44 79 ARG A CA 1
ATOM 633 C C . ARG A 1 79 ? -5.391 7.433 2.230 1.00 93.44 79 ARG A C 1
ATOM 635 O O . ARG A 1 79 ? -6.309 8.255 2.172 1.00 93.44 79 ARG A O 1
ATOM 642 N N . GLU A 1 80 ? -5.477 6.213 1.697 1.00 94.06 80 GLU A N 1
ATOM 643 C CA . GLU A 1 80 ? -6.723 5.723 1.095 1.00 94.06 80 GLU A CA 1
ATOM 644 C C . GLU A 1 80 ? -7.833 5.652 2.146 1.00 94.06 80 GLU A C 1
ATOM 646 O O . GLU A 1 80 ? -8.934 6.160 1.927 1.00 94.06 80 GLU A O 1
ATOM 651 N N . ARG A 1 81 ? -7.531 5.113 3.332 1.00 94.19 81 ARG A N 1
ATOM 652 C CA . ARG A 1 81 ? -8.511 4.969 4.414 1.00 94.19 81 ARG A CA 1
ATOM 653 C C . ARG A 1 81 ? -9.044 6.295 4.932 1.00 94.19 81 ARG A C 1
ATOM 655 O O . ARG A 1 81 ? -10.250 6.391 5.151 1.00 94.19 81 ARG A O 1
ATOM 662 N N . GLU A 1 82 ? -8.194 7.304 5.085 1.00 92.31 82 GLU A N 1
ATOM 663 C CA . GLU A 1 82 ? -8.590 8.664 5.485 1.00 92.31 82 GLU A CA 1
ATOM 664 C C . GLU A 1 82 ? -9.346 9.412 4.373 1.00 92.31 82 GLU A C 1
ATOM 666 O O . GLU A 1 82 ? -10.053 10.381 4.640 1.00 92.31 82 GLU A O 1
ATOM 671 N N . SER A 1 83 ? -9.266 8.924 3.132 1.00 90.50 83 SER A N 1
ATOM 672 C CA . SER A 1 83 ? -10.067 9.400 1.998 1.00 90.50 83 SER A CA 1
ATOM 673 C C . SER A 1 83 ? -11.357 8.586 1.794 1.00 90.50 83 SER A C 1
ATOM 675 O O . SER A 1 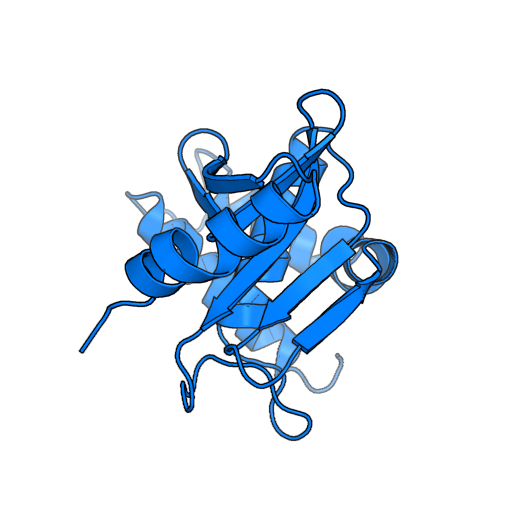83 ? -11.995 8.706 0.752 1.00 90.50 83 SER A O 1
ATOM 677 N N . ASN A 1 84 ? -11.763 7.765 2.776 1.00 91.12 84 ASN A N 1
ATOM 678 C CA . ASN A 1 84 ? -12.909 6.844 2.703 1.00 91.12 84 ASN A CA 1
ATOM 679 C C . ASN A 1 84 ? -12.828 5.819 1.555 1.00 91.12 84 ASN A C 1
ATOM 681 O O . ASN A 1 84 ? -13.850 5.330 1.059 1.00 91.12 84 ASN A O 1
ATOM 685 N N . HIS A 1 85 ? -11.615 5.464 1.137 1.00 91.81 85 HIS A N 1
ATOM 686 C CA . HIS A 1 85 ? -11.364 4.348 0.239 1.00 91.81 85 HIS A CA 1
ATOM 687 C C . HIS A 1 85 ? -10.868 3.137 1.024 1.00 91.81 85 HIS A C 1
ATOM 689 O O . HIS A 1 85 ? -10.158 3.244 2.022 1.00 91.81 85 HIS A O 1
ATOM 695 N N . TYR A 1 86 ? -11.261 1.958 0.555 1.00 94.31 86 TYR A N 1
ATOM 696 C CA . TYR A 1 86 ? -10.998 0.694 1.230 1.00 94.31 86 TYR A CA 1
ATOM 697 C C . TYR A 1 86 ? -10.368 -0.258 0.216 1.00 94.31 86 TYR A C 1
ATOM 699 O O . TYR A 1 86 ? -11.099 -0.997 -0.458 1.00 94.31 86 TYR A O 1
ATOM 707 N N . PRO A 1 87 ? -9.030 -0.213 0.062 1.00 97.25 87 PRO A N 1
ATOM 708 C CA . PRO A 1 87 ? -8.311 -1.225 -0.693 1.00 97.25 87 PRO A CA 1
ATOM 709 C C . PRO A 1 87 ? -8.677 -2.613 -0.165 1.00 97.25 87 PRO A C 1
ATOM 711 O O . PRO A 1 87 ? -8.887 -2.796 1.032 1.00 97.25 87 PRO A O 1
ATOM 714 N N . SER A 1 88 ? -8.778 -3.592 -1.055 1.00 98.25 88 SER A N 1
ATOM 715 C CA . SER A 1 88 ? -9.023 -4.991 -0.696 1.00 98.25 88 SER A CA 1
ATOM 716 C C . SER A 1 88 ? -7.711 -5.743 -0.498 1.00 98.25 88 SER A C 1
ATOM 718 O O . SER A 1 88 ? -7.615 -6.594 0.387 1.00 98.25 88 SER A O 1
ATOM 720 N N . PHE A 1 89 ? -6.688 -5.382 -1.276 1.00 98.69 89 PHE A N 1
ATOM 721 C CA . PHE A 1 89 ? -5.375 -6.012 -1.233 1.00 98.69 89 PHE A CA 1
ATOM 722 C C . PHE A 1 89 ? -4.244 -4.988 -1.316 1.00 98.69 89 PHE A C 1
ATOM 724 O O . PHE A 1 89 ? -4.396 -3.902 -1.878 1.00 98.69 89 PHE A O 1
ATOM 731 N N . ILE A 1 90 ? -3.099 -5.374 -0.766 1.00 98.81 90 ILE A N 1
ATOM 732 C CA . ILE A 1 90 ? -1.822 -4.688 -0.932 1.00 98.81 90 ILE A CA 1
ATOM 733 C C . ILE A 1 90 ? -0.834 -5.716 -1.476 1.00 98.81 90 ILE A C 1
ATOM 735 O O . ILE A 1 90 ? -0.759 -6.831 -0.961 1.00 98.81 90 ILE A O 1
ATOM 739 N N . ILE A 1 91 ? -0.092 -5.355 -2.516 1.00 98.62 91 ILE A N 1
ATOM 740 C CA . ILE A 1 91 ? 0.948 -6.183 -3.120 1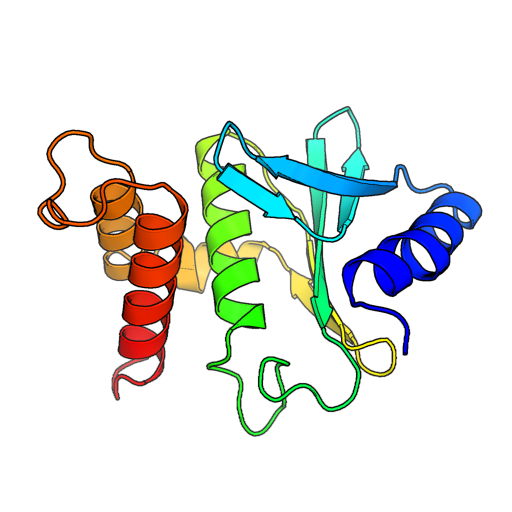.00 98.62 91 ILE A CA 1
ATOM 741 C C . ILE A 1 91 ? 2.278 -5.453 -2.981 1.00 98.62 91 ILE A C 1
ATOM 743 O O . ILE A 1 91 ? 2.377 -4.287 -3.345 1.00 98.62 91 ILE A O 1
ATOM 747 N N . ILE A 1 92 ? 3.302 -6.146 -2.491 1.00 98.44 92 ILE A N 1
ATOM 748 C CA . ILE A 1 92 ? 4.690 -5.677 -2.541 1.00 98.44 92 ILE A CA 1
ATOM 749 C C . ILE A 1 92 ? 5.470 -6.651 -3.427 1.00 98.44 92 ILE A C 1
ATOM 751 O O . ILE A 1 92 ? 5.432 -7.863 -3.186 1.00 98.44 92 ILE A O 1
ATOM 755 N N . THR A 1 93 ? 6.141 -6.157 -4.470 1.00 97.69 93 THR A N 1
ATOM 756 C CA . THR A 1 93 ? 6.838 -7.017 -5.445 1.00 97.69 93 THR A CA 1
ATOM 757 C C . THR A 1 93 ? 8.194 -6.482 -5.891 1.00 97.69 93 THR A C 1
ATOM 759 O O . THR A 1 93 ? 8.377 -5.279 -6.017 1.00 97.69 93 THR A O 1
ATOM 762 N N . ASP A 1 94 ? 9.137 -7.385 -6.168 1.00 96.06 94 ASP A N 1
ATOM 763 C CA . ASP A 1 94 ? 10.393 -7.086 -6.864 1.00 96.06 94 ASP A CA 1
ATOM 764 C C . ASP A 1 94 ? 10.440 -7.685 -8.278 1.00 96.06 94 ASP A C 1
ATOM 766 O O . ASP A 1 94 ? 11.514 -7.940 -8.821 1.00 96.06 94 ASP A O 1
ATOM 770 N N . PHE A 1 95 ? 9.264 -7.924 -8.871 1.00 93.94 95 PHE A N 1
ATOM 771 C CA . PHE A 1 95 ? 9.033 -8.583 -10.164 1.00 93.94 95 PHE A CA 1
ATOM 772 C C . PHE A 1 95 ? 9.312 -10.095 -10.189 1.00 93.94 95 PHE A C 1
ATOM 774 O O . PHE A 1 95 ? 8.777 -10.781 -11.059 1.00 93.94 95 PHE A O 1
ATOM 781 N N . TYR A 1 96 ? 10.068 -10.634 -9.228 1.00 93.12 96 TYR A N 1
ATOM 782 C CA . TYR A 1 96 ? 10.318 -12.076 -9.093 1.00 93.12 96 TYR A CA 1
ATOM 783 C C . TYR A 1 96 ? 9.585 -12.698 -7.904 1.00 93.12 96 TYR A C 1
ATOM 785 O O . TYR A 1 96 ? 9.249 -13.882 -7.917 1.00 93.12 96 TYR A O 1
ATOM 793 N N . ARG A 1 97 ? 9.314 -11.898 -6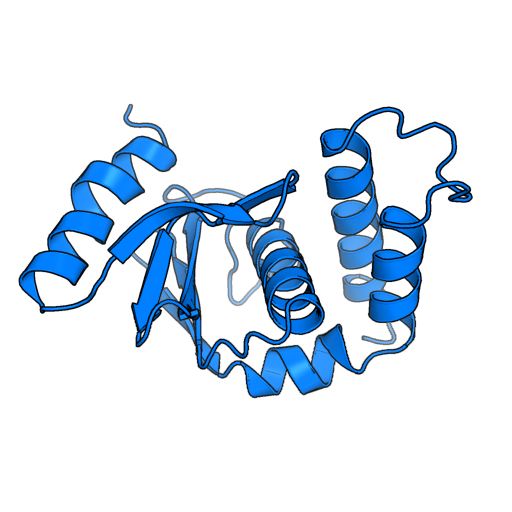.875 1.00 95.50 97 ARG A N 1
ATOM 794 C CA . ARG A 1 97 ? 8.622 -12.275 -5.647 1.00 95.50 97 ARG A CA 1
ATOM 795 C C . ARG A 1 97 ? 7.416 -11.369 -5.458 1.00 95.50 97 ARG A C 1
ATOM 797 O O . ARG A 1 97 ? 7.472 -10.169 -5.730 1.00 95.50 97 ARG A O 1
ATOM 804 N N . PHE A 1 98 ? 6.322 -11.947 -4.975 1.00 96.75 98 PHE A N 1
ATOM 805 C CA . PHE A 1 98 ? 5.073 -11.239 -4.707 1.00 96.75 98 PHE A CA 1
ATOM 806 C C . PHE A 1 98 ? 4.606 -11.556 -3.291 1.00 96.75 98 PHE A C 1
ATOM 808 O O . PHE A 1 98 ? 4.321 -12.708 -2.969 1.00 96.75 98 PHE A O 1
ATOM 815 N N . TYR A 1 99 ? 4.495 -10.521 -2.464 1.00 97.81 99 TYR A N 1
ATOM 816 C CA . TYR A 1 99 ? 3.847 -10.594 -1.162 1.00 97.81 99 TYR A CA 1
ATOM 817 C C . TYR A 1 99 ? 2.470 -9.954 -1.282 1.00 97.81 99 TYR A C 1
ATOM 819 O O . TYR A 1 99 ? 2.366 -8.761 -1.560 1.00 97.81 99 TYR A O 1
ATOM 827 N N . ILE A 1 100 ? 1.419 -10.755 -1.110 1.00 98.25 100 ILE A N 1
ATOM 828 C CA . ILE A 1 100 ? 0.027 -10.321 -1.261 1.00 98.25 100 ILE A CA 1
ATOM 829 C C . ILE A 1 100 ? -0.634 -10.339 0.114 1.00 98.25 100 ILE A C 1
ATOM 831 O O . ILE A 1 100 ? -0.749 -11.388 0.747 1.00 98.25 100 ILE A O 1
ATOM 835 N N . PHE A 1 101 ? -1.094 -9.176 0.560 1.00 98.38 101 PHE A N 1
ATOM 836 C CA . PHE A 1 101 ? -1.738 -8.982 1.851 1.00 98.38 101 PHE A CA 1
ATOM 837 C C . PHE A 1 101 ? -3.215 -8.661 1.664 1.00 98.38 101 PHE A C 1
ATOM 839 O O . PHE A 1 101 ? -3.583 -7.805 0.858 1.00 98.38 101 PHE A O 1
ATOM 846 N N . HIS A 1 102 ? -4.069 -9.297 2.463 1.00 98.50 102 HIS A N 1
ATOM 847 C CA . HIS A 1 102 ? -5.449 -8.849 2.605 1.00 98.50 102 HIS A CA 1
ATOM 848 C C . HIS A 1 102 ? -5.464 -7.536 3.403 1.00 98.50 102 HIS A C 1
ATOM 850 O O . HIS A 1 102 ? -4.896 -7.463 4.493 1.00 98.50 102 HIS A O 1
ATOM 856 N N . ALA A 1 103 ? -6.151 -6.504 2.913 1.00 98.31 103 ALA A N 1
ATOM 857 C CA . ALA A 1 103 ? -6.107 -5.164 3.509 1.00 98.31 103 ALA A CA 1
ATOM 858 C C . ALA A 1 103 ? -6.606 -5.098 4.962 1.00 98.31 103 ALA A C 1
ATOM 860 O O . ALA A 1 103 ? -6.151 -4.274 5.747 1.00 98.31 103 ALA A O 1
ATOM 861 N N . ARG A 1 104 ? -7.490 -6.021 5.359 1.00 98.06 104 ARG A N 1
ATOM 862 C CA . ARG A 1 104 ? -7.907 -6.196 6.764 1.00 98.06 104 ARG A CA 1
ATOM 863 C C . ARG A 1 104 ? -6.733 -6.394 7.737 1.00 98.06 104 ARG A C 1
ATOM 865 O O . ARG A 1 104 ? -6.854 -6.025 8.899 1.00 98.06 104 ARG A O 1
ATOM 872 N N . GLU A 1 105 ? -5.622 -6.979 7.287 1.00 98.19 105 GLU A N 1
ATOM 873 C CA . GLU A 1 105 ? -4.435 -7.133 8.130 1.00 98.19 105 GLU A CA 1
ATOM 874 C C . GLU A 1 105 ? -3.775 -5.765 8.347 1.00 98.19 105 GLU A C 1
ATOM 876 O O . GLU A 1 105 ? -3.424 -5.427 9.473 1.00 98.19 105 GLU A O 1
ATOM 881 N N . PHE A 1 106 ? -3.719 -4.918 7.311 1.00 98.50 106 PHE A N 1
ATOM 882 C CA . PHE A 1 106 ? -3.255 -3.534 7.445 1.00 98.50 106 PHE A CA 1
ATOM 883 C C . PHE A 1 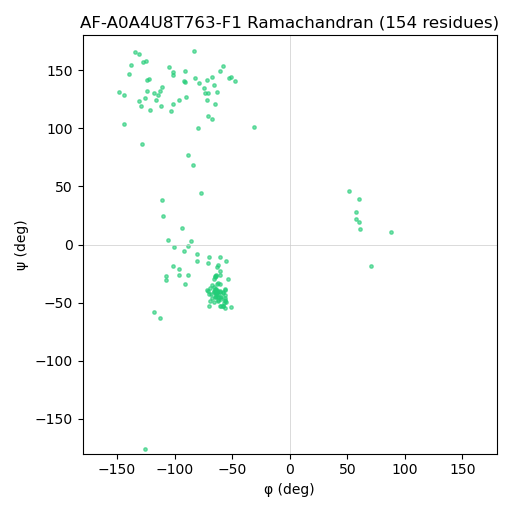106 ? -4.179 -2.700 8.341 1.00 98.50 106 PHE A C 1
ATOM 885 O O . PHE A 1 106 ? -3.704 -1.915 9.166 1.00 98.50 106 PHE A O 1
ATOM 892 N N . GLU A 1 107 ? -5.494 -2.907 8.230 1.00 98.25 107 GLU A N 1
ATOM 893 C CA . GLU A 1 107 ? -6.478 -2.307 9.132 1.00 98.25 107 GLU A CA 1
ATOM 894 C C . GLU A 1 107 ? -6.170 -2.663 10.592 1.00 98.25 107 GLU A C 1
ATOM 896 O O . GLU A 1 107 ? -6.019 -1.776 11.432 1.00 98.25 107 GLU A O 1
ATOM 901 N N . LYS A 1 108 ? -6.056 -3.963 10.881 1.00 97.94 108 LYS A N 1
ATOM 902 C CA . LYS A 1 108 ? -5.883 -4.507 12.229 1.00 97.94 108 LYS A CA 1
ATOM 903 C C . LYS A 1 108 ? -4.543 -4.114 12.851 1.00 97.94 108 LYS A C 1
ATOM 905 O O . LYS A 1 108 ? -4.506 -3.682 14.000 1.00 97.94 108 LYS A O 1
ATOM 910 N N . PHE A 1 109 ? -3.447 -4.298 12.118 1.00 97.44 109 PHE A N 1
ATOM 911 C CA . PHE A 1 109 ? -2.097 -4.193 12.672 1.00 97.44 109 PHE A CA 1
ATOM 912 C C . PHE A 1 109 ? -1.516 -2.778 12.623 1.00 97.44 109 PHE A C 1
ATOM 914 O O . PHE A 1 109 ? -0.688 -2.446 13.476 1.00 97.44 109 PHE A O 1
ATOM 921 N N . PHE A 1 110 ? -1.966 -1.936 11.685 1.00 97.69 110 PHE A N 1
ATOM 922 C CA . PHE A 1 110 ? -1.434 -0.582 11.514 1.00 97.69 110 PHE A CA 1
ATOM 923 C C . PHE A 1 110 ? -2.501 0.490 11.736 1.00 97.69 110 PHE A C 1
ATOM 925 O O . PHE A 1 110 ? -2.352 1.314 12.632 1.00 97.69 110 PHE A O 1
ATOM 932 N N . TYR A 1 111 ? -3.605 0.487 10.983 1.00 97.62 111 TYR A N 1
ATOM 933 C CA . TYR A 1 111 ? -4.572 1.596 11.029 1.00 97.62 111 TYR A CA 1
ATOM 934 C C . TYR A 1 111 ? -5.303 1.735 12.372 1.00 97.62 111 TYR A C 1
ATOM 936 O O . TYR A 1 111 ? -5.511 2.846 12.866 1.00 97.62 111 TYR A O 1
ATOM 944 N N . GLN A 1 112 ? -5.678 0.612 12.986 1.00 96.75 112 GLN A N 1
ATOM 945 C CA . GLN A 1 112 ? -6.321 0.581 14.303 1.00 96.75 112 GLN A CA 1
ATOM 946 C C . GLN A 1 112 ? -5.322 0.714 15.460 1.00 96.75 112 GLN A C 1
ATOM 948 O O . GLN A 1 112 ? -5.724 0.991 16.594 1.00 96.75 112 GLN A O 1
ATOM 953 N N . ASN A 1 113 ? -4.024 0.555 15.195 1.00 96.69 113 ASN A N 1
ATOM 954 C CA . ASN A 1 113 ? -3.001 0.736 16.208 1.00 96.69 113 ASN A CA 1
ATOM 955 C C . ASN A 1 113 ? -2.860 2.231 16.551 1.00 96.69 113 ASN A C 1
ATOM 957 O O . ASN A 1 113 ? -2.625 3.089 15.696 1.00 96.69 113 ASN A O 1
ATOM 961 N N . LYS A 1 114 ? -3.007 2.541 17.844 1.00 94.62 114 LYS A N 1
ATOM 962 C CA . LYS A 1 114 ? -3.037 3.918 18.354 1.00 94.62 114 LYS A CA 1
ATOM 963 C C . LYS A 1 114 ? -1.739 4.680 18.092 1.00 94.62 114 LYS A C 1
ATOM 965 O O . LYS A 1 114 ? -1.804 5.888 17.876 1.00 94.62 114 LYS A O 1
ATOM 970 N N . GLU A 1 115 ? -0.587 4.008 18.107 1.00 93.31 115 GLU A N 1
ATOM 971 C CA . GLU A 1 115 ? 0.701 4.663 17.874 1.00 93.31 115 GLU A CA 1
ATOM 972 C C . GLU A 1 115 ? 0.842 5.092 16.417 1.00 93.31 115 GLU A C 1
ATOM 974 O O . GLU A 1 115 ? 1.033 6.279 16.157 1.00 93.31 115 GLU A O 1
ATOM 979 N N . PHE A 1 116 ? 0.640 4.174 15.466 1.00 94.94 116 PHE A N 1
ATOM 980 C CA . PHE A 1 116 ? 0.673 4.495 14.034 1.00 94.94 116 PHE A CA 1
ATOM 981 C C . PHE A 1 116 ? -0.325 5.601 13.678 1.00 94.94 116 PHE A C 1
ATOM 98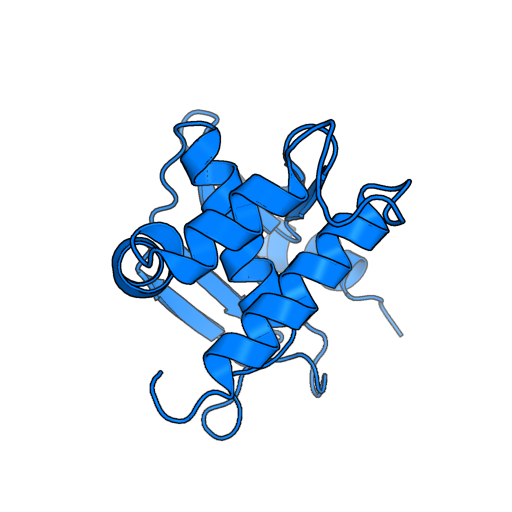3 O O . PHE A 1 116 ? 0.024 6.557 12.984 1.00 94.94 116 PHE A O 1
ATOM 990 N N . LYS A 1 117 ? -1.551 5.529 14.215 1.00 93.44 117 LYS A N 1
ATOM 991 C CA . LYS A 1 117 ? -2.574 6.554 13.979 1.00 93.44 117 LYS A CA 1
ATOM 992 C C . LYS A 1 117 ? -2.201 7.915 14.561 1.00 93.44 117 LYS A C 1
ATOM 994 O O . LYS A 1 117 ? -2.451 8.937 13.923 1.00 93.44 117 LYS A O 1
ATOM 999 N N . ARG A 1 118 ? -1.576 7.953 15.742 1.00 91.75 118 ARG A N 1
ATOM 1000 C CA . ARG A 1 118 ? -1.044 9.195 16.320 1.00 91.75 118 ARG A CA 1
ATOM 1001 C C . ARG A 1 118 ? 0.003 9.816 15.394 1.00 91.75 118 ARG A C 1
ATOM 1003 O O . ARG A 1 118 ? -0.157 10.979 15.034 1.00 91.75 118 ARG A O 1
ATOM 1010 N N . PHE A 1 119 ? 1.012 9.050 14.977 1.00 89.94 119 PHE A N 1
ATOM 1011 C CA . PHE A 1 119 ? 2.102 9.563 14.138 1.00 89.94 119 PHE A CA 1
ATOM 1012 C C . PHE A 1 119 ? 1.621 10.022 12.765 1.00 89.94 119 PHE A C 1
ATOM 1014 O O . PHE A 1 119 ? 1.992 11.107 12.316 1.00 89.94 119 PHE A O 1
ATOM 1021 N N . TYR A 1 120 ? 0.726 9.257 12.133 1.00 91.56 120 TYR A N 1
ATOM 1022 C CA . TYR A 1 120 ? 0.095 9.678 10.887 1.00 91.56 120 TYR A CA 1
ATOM 1023 C C . TYR A 1 120 ? -0.611 11.034 11.046 1.00 91.56 120 TYR A C 1
ATOM 1025 O O . TYR A 1 120 ? -0.407 11.950 10.247 1.00 91.56 120 TYR A O 1
ATOM 1033 N N . ASN A 1 121 ? -1.408 11.202 12.105 1.00 89.19 121 ASN A N 1
ATOM 1034 C CA . ASN A 1 121 ? -2.125 12.451 12.359 1.00 89.19 121 ASN A CA 1
ATOM 1035 C C . ASN A 1 121 ? -1.175 13.618 12.653 1.00 89.19 121 ASN A C 1
ATOM 1037 O O . ASN A 1 121 ? -1.415 14.734 12.199 1.00 89.19 121 ASN A O 1
ATOM 1041 N N . GLU A 1 122 ? -0.099 13.390 13.403 1.00 86.12 122 GLU A N 1
ATOM 1042 C CA . GLU A 1 122 ? 0.906 14.415 13.699 1.00 86.12 122 GLU A CA 1
ATOM 1043 C C . GLU A 1 122 ? 1.666 14.869 12.450 1.00 86.12 122 GLU A C 1
ATOM 1045 O O . GLU A 1 122 ? 1.912 16.067 12.311 1.00 86.12 122 GLU A O 1
ATOM 1050 N N . CYS A 1 123 ? 1.956 13.969 11.506 1.00 83.31 123 CYS A N 1
ATOM 1051 C CA . CYS A 1 123 ? 2.565 14.326 10.219 1.00 83.31 123 CYS A CA 1
ATOM 1052 C C . CYS A 1 123 ? 1.641 15.206 9.353 1.00 83.31 123 CYS A C 1
ATOM 1054 O O . CYS A 1 123 ? 2.120 16.015 8.561 1.00 83.31 123 CYS A O 1
ATOM 1056 N N . ASN A 1 124 ? 0.319 15.092 9.521 1.00 77.69 124 ASN A N 1
ATOM 1057 C CA . ASN A 1 124 ? -0.678 15.798 8.707 1.00 77.69 124 ASN A CA 1
ATOM 1058 C C . ASN A 1 124 ? -1.287 17.049 9.379 1.00 77.69 124 ASN A C 1
ATOM 1060 O O . ASN A 1 124 ? -2.095 17.745 8.764 1.00 77.69 124 ASN A O 1
ATOM 1064 N N . LYS A 1 125 ? -0.912 17.374 10.625 1.00 76.81 125 LYS A N 1
ATOM 1065 C CA . LYS A 1 125 ? -1.395 18.579 11.325 1.00 76.81 125 LYS A CA 1
ATOM 1066 C C . LYS A 1 125 ? -0.658 19.847 10.856 1.00 76.81 125 LYS A C 1
ATOM 1068 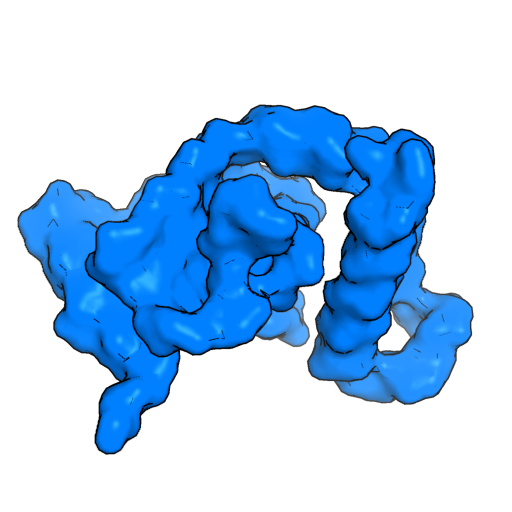O O . LYS A 1 125 ? 0.567 19.828 10.767 1.00 76.81 125 LYS A O 1
ATOM 1073 N N . PRO A 1 126 ? -1.357 20.984 10.667 1.00 60.22 126 PRO A N 1
ATOM 1074 C CA . PRO A 1 126 ? -0.727 22.257 10.292 1.00 60.22 126 PRO A CA 1
ATOM 1075 C C . PRO A 1 126 ? 0.211 22.829 11.373 1.00 60.22 126 PRO A C 1
ATOM 1077 O O . PRO A 1 126 ? 1.178 23.494 11.034 1.00 60.22 126 PRO A O 1
ATOM 1080 N N . ASN A 1 127 ? -0.016 22.512 12.656 1.00 60.22 127 ASN A N 1
ATOM 1081 C CA . ASN A 1 127 ? 0.841 22.905 13.791 1.00 60.22 127 ASN A CA 1
ATOM 1082 C C . ASN A 1 127 ? 1.565 21.697 14.405 1.00 60.22 127 ASN A C 1
ATOM 1084 O O . ASN A 1 127 ? 1.641 21.552 15.626 1.00 60.22 127 ASN A O 1
ATOM 1088 N N . SER A 1 128 ? 2.006 20.780 13.548 1.00 62.97 128 SER A N 1
ATOM 1089 C CA . SER A 1 128 ? 2.734 19.575 13.933 1.00 62.97 128 SER A CA 1
ATOM 1090 C C . SER A 1 128 ? 3.931 19.882 14.845 1.00 62.97 128 SER A C 1
ATOM 1092 O O . SER A 1 128 ? 4.605 20.892 14.661 1.00 62.97 128 SER A O 1
ATOM 1094 N N . LEU A 1 129 ? 4.223 19.003 15.814 1.00 59.28 129 LEU A N 1
ATOM 1095 C CA . LEU A 1 129 ? 5.478 19.047 16.582 1.00 59.28 129 LEU A CA 1
ATOM 1096 C C . LEU A 1 129 ? 6.700 18.814 15.680 1.00 59.28 129 LEU A C 1
ATOM 1098 O O . LEU A 1 129 ? 7.799 19.248 16.017 1.00 59.28 129 LEU A O 1
ATOM 1102 N N . PHE A 1 130 ? 6.495 18.235 14.493 1.00 60.44 130 PHE A N 1
ATOM 1103 C CA . PHE A 1 130 ? 7.480 18.130 13.420 1.00 60.44 130 PHE A CA 1
ATOM 1104 C C . PHE A 1 130 ? 7.633 19.463 12.666 1.00 60.44 130 PHE A C 1
ATOM 1106 O O . PHE A 1 130 ? 7.681 19.485 11.440 1.00 60.44 130 PHE A O 1
ATOM 1113 N N . LYS A 1 131 ? 7.710 20.587 13.400 1.00 49.19 131 LYS A N 1
ATOM 1114 C CA . LYS A 1 131 ? 7.786 21.970 12.881 1.00 49.19 131 LYS A CA 1
ATOM 1115 C C . LYS A 1 131 ? 8.930 22.225 11.894 1.00 49.19 131 LYS A C 1
ATOM 1117 O O . LYS A 1 131 ? 8.913 23.251 11.237 1.00 49.19 131 LYS A O 1
ATOM 1122 N N . ASN A 1 132 ? 9.898 21.314 11.800 1.00 50.41 132 ASN A N 1
ATOM 1123 C CA . ASN A 1 132 ? 11.024 21.419 10.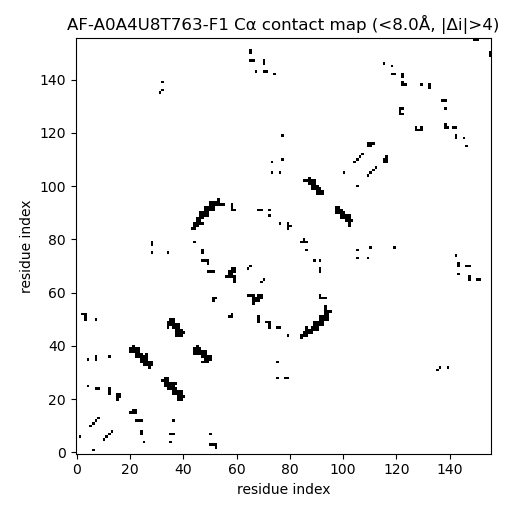875 1.00 50.41 132 ASN A CA 1
ATOM 1124 C C . ASN A 1 132 ? 10.754 20.737 9.520 1.00 50.41 132 ASN A C 1
ATOM 1126 O O . ASN A 1 132 ? 11.600 20.810 8.638 1.00 50.41 132 ASN A O 1
ATOM 1130 N N . ALA A 1 133 ? 9.623 20.043 9.347 1.00 55.69 133 ALA A N 1
ATOM 1131 C CA . ALA A 1 133 ? 9.227 19.430 8.082 1.00 55.69 133 ALA A CA 1
ATOM 1132 C C . ALA A 1 133 ? 8.425 20.428 7.231 1.00 55.69 133 ALA A C 1
ATOM 1134 O O . ALA A 1 133 ? 7.197 20.344 7.131 1.00 55.69 133 ALA A O 1
ATOM 1135 N N . ASP A 1 134 ? 9.136 21.373 6.615 1.00 61.53 134 ASP A N 1
ATOM 1136 C CA . ASP A 1 134 ? 8.544 22.417 5.766 1.00 61.53 134 ASP A CA 1
ATOM 1137 C C . ASP A 1 134 ? 7.994 21.867 4.431 1.00 61.53 134 ASP A C 1
ATOM 1139 O O . ASP A 1 134 ? 7.251 22.554 3.729 1.00 61.53 134 ASP A O 1
ATOM 1143 N N . SER A 1 135 ? 8.303 20.606 4.086 1.00 70.94 135 SER A N 1
ATOM 1144 C CA . SER A 1 135 ? 7.849 19.930 2.864 1.00 70.94 135 SER A CA 1
ATOM 1145 C C . SER A 1 135 ? 7.115 18.605 3.127 1.00 70.94 135 SER A C 1
ATOM 1147 O O . SER A 1 135 ? 7.294 17.943 4.154 1.00 70.94 135 SER A O 1
ATOM 1149 N N . ASN A 1 136 ? 6.291 18.181 2.161 1.00 73.75 136 ASN A N 1
ATOM 1150 C CA . ASN A 1 136 ? 5.594 16.888 2.207 1.00 73.75 136 ASN A CA 1
ATOM 1151 C C . ASN A 1 136 ? 6.558 15.689 2.185 1.00 73.75 136 ASN A C 1
ATOM 1153 O O . ASN A 1 136 ? 6.239 14.638 2.748 1.00 73.75 136 ASN A O 1
ATOM 1157 N N . ASP A 1 137 ? 7.746 15.855 1.604 1.00 75.19 137 ASP A N 1
ATOM 1158 C CA . ASP A 1 137 ? 8.783 14.822 1.578 1.00 75.19 137 ASP A CA 1
ATOM 1159 C C . ASP A 1 137 ? 9.357 14.583 2.975 1.00 75.19 137 ASP A C 1
ATOM 1161 O O . ASP A 1 137 ? 9.485 13.438 3.404 1.00 75.19 137 ASP A O 1
ATOM 1165 N N . MET A 1 138 ? 9.616 15.651 3.736 1.00 77.25 138 MET A N 1
ATOM 1166 C CA . MET A 1 138 ? 10.099 15.524 5.113 1.00 77.25 138 MET A CA 1
ATOM 1167 C C . MET A 1 138 ? 9.064 14.848 6.013 1.00 77.25 138 MET A C 1
ATOM 1169 O O . MET A 1 138 ? 9.416 13.958 6.779 1.00 77.25 138 MET A O 1
ATOM 1173 N N . LYS A 1 139 ? 7.779 15.197 5.871 1.00 80.94 139 LYS A N 1
ATOM 1174 C CA . LYS A 1 139 ? 6.683 14.534 6.603 1.00 80.94 139 LYS A CA 1
ATOM 1175 C C . LYS A 1 139 ? 6.595 13.046 6.275 1.00 80.94 139 LYS A C 1
ATOM 1177 O O . LYS A 1 139 ? 6.377 12.225 7.162 1.00 80.94 139 LYS A O 1
ATOM 1182 N N . THR A 1 140 ? 6.773 12.707 5.001 1.00 85.81 140 THR A N 1
ATOM 1183 C CA . THR A 1 140 ? 6.783 11.323 4.525 1.00 85.81 140 THR A CA 1
ATOM 1184 C C . THR A 1 140 ? 7.964 10.553 5.121 1.00 85.81 140 THR A C 1
ATOM 1186 O O . THR A 1 140 ? 7.768 9.464 5.656 1.00 85.81 140 THR A O 1
ATOM 1189 N N . GLN A 1 141 ? 9.159 11.148 5.135 1.00 88.31 141 GLN A N 1
ATOM 1190 C CA . GLN A 1 141 ? 10.335 10.537 5.752 1.00 88.31 141 GLN A CA 1
ATOM 1191 C C . GLN A 1 141 ? 10.168 10.356 7.267 1.00 88.31 141 GLN A C 1
ATOM 1193 O O . GLN A 1 141 ? 10.434 9.274 7.779 1.00 88.31 141 GLN A O 1
ATOM 1198 N N . THR A 1 142 ? 9.655 11.365 7.979 1.00 88.69 142 THR A N 1
ATOM 1199 C CA . THR A 1 142 ? 9.366 11.261 9.419 1.00 88.69 142 THR A CA 1
ATOM 1200 C C . THR A 1 142 ? 8.385 10.130 9.719 1.00 88.69 142 THR A C 1
ATOM 1202 O O . THR A 1 142 ? 8.584 9.380 10.672 1.00 88.69 142 THR A O 1
ATOM 1205 N N . PHE A 1 143 ? 7.348 9.963 8.893 1.00 91.12 143 PHE A N 1
ATOM 1206 C CA . PHE A 1 143 ? 6.431 8.838 9.043 1.00 91.12 143 PHE A CA 1
ATOM 1207 C C . PHE A 1 143 ? 7.159 7.494 8.898 1.00 91.12 143 PHE A C 1
ATOM 1209 O O . PHE A 1 143 ? 6.950 6.604 9.720 1.00 91.12 143 PHE A O 1
ATOM 1216 N N . TYR A 1 144 ? 8.031 7.347 7.897 1.00 93.81 144 TYR A N 1
ATOM 1217 C CA . TYR A 1 144 ? 8.813 6.121 7.709 1.00 93.81 144 TYR A CA 1
ATOM 1218 C C . TYR A 1 144 ? 9.743 5.834 8.887 1.00 93.81 144 TYR A C 1
ATOM 1220 O O . TYR A 1 144 ? 9.803 4.696 9.350 1.00 93.81 144 TYR A O 1
ATOM 1228 N N . ASP A 1 145 ? 10.416 6.855 9.415 1.00 93.62 145 ASP A N 1
ATOM 1229 C CA . ASP A 1 145 ? 11.324 6.703 10.552 1.00 93.62 145 ASP A CA 1
ATOM 1230 C C . ASP A 1 145 ? 10.574 6.241 11.814 1.00 93.62 145 ASP A C 1
ATOM 1232 O O . ASP A 1 145 ? 11.032 5.338 12.518 1.00 93.62 145 ASP A O 1
ATOM 1236 N N . GLU A 1 146 ? 9.381 6.787 12.070 1.00 93.25 146 GLU A N 1
ATOM 1237 C CA . GLU A 1 146 ? 8.544 6.361 13.197 1.00 93.25 146 GLU A CA 1
ATOM 1238 C C . GLU A 1 146 ? 7.966 4.957 13.006 1.00 93.25 146 GLU A C 1
ATOM 1240 O O . GLU A 1 146 ? 8.004 4.153 13.938 1.00 93.25 146 GLU A O 1
ATOM 1245 N N . VAL A 1 147 ? 7.482 4.621 11.804 1.00 95.38 147 VAL A N 1
ATOM 1246 C CA . VAL A 1 147 ? 7.045 3.253 11.476 1.00 95.38 147 VAL A CA 1
ATOM 1247 C C . VAL A 1 147 ? 8.181 2.273 11.743 1.00 95.38 147 VAL A C 1
ATOM 1249 O O . VAL A 1 147 ? 7.984 1.289 12.456 1.00 95.38 147 VAL A O 1
ATOM 1252 N N . LYS A 1 148 ? 9.379 2.567 11.229 1.00 96.00 148 LYS A N 1
ATOM 1253 C CA . LYS A 1 148 ? 10.564 1.737 11.431 1.00 96.00 148 LYS A CA 1
ATOM 1254 C C . LYS A 1 148 ? 10.849 1.526 12.914 1.00 96.00 148 LYS A C 1
ATOM 1256 O O . LYS A 1 148 ? 11.026 0.389 13.339 1.00 96.00 148 LYS A O 1
ATOM 1261 N N . ARG A 1 149 ? 10.840 2.605 13.703 1.00 95.12 149 ARG A N 1
ATOM 1262 C CA . ARG A 1 149 ? 11.092 2.564 15.149 1.00 95.12 149 ARG A CA 1
ATOM 1263 C C . ARG A 1 149 ? 10.070 1.706 15.900 1.00 95.12 149 ARG A C 1
ATOM 1265 O O . ARG A 1 149 ? 10.452 1.002 16.832 1.00 95.12 149 ARG A O 1
ATOM 1272 N N . ILE A 1 150 ? 8.787 1.773 15.535 1.00 93.88 150 ILE A N 1
ATOM 1273 C CA . ILE A 1 150 ? 7.731 0.956 16.160 1.00 93.88 150 ILE A CA 1
ATOM 1274 C C . ILE A 1 150 ? 7.923 -0.520 15.812 1.00 93.88 150 ILE A C 1
ATOM 1276 O O . ILE A 1 150 ? 7.875 -1.361 16.706 1.00 93.88 150 ILE A O 1
ATOM 1280 N N . LEU A 1 151 ? 8.183 -0.821 14.538 1.00 94.69 151 LEU A N 1
ATOM 1281 C CA . LEU A 1 151 ? 8.406 -2.186 14.058 1.00 94.69 151 LEU A CA 1
ATOM 1282 C C . LEU A 1 151 ? 9.687 -2.822 14.630 1.00 94.69 151 LEU A C 1
ATOM 1284 O O . LEU A 1 151 ? 9.724 -4.031 14.812 1.00 94.69 151 LEU A O 1
ATOM 1288 N N . ASP A 1 152 ? 10.714 -2.028 14.948 1.00 94.12 152 ASP A N 1
ATOM 1289 C CA . ASP A 1 152 ? 11.933 -2.495 15.634 1.00 94.12 152 ASP A CA 1
ATOM 1290 C C . ASP A 1 152 ? 11.750 -2.631 17.160 1.00 94.12 152 ASP A C 1
ATOM 1292 O O . ASP A 1 152 ? 12.643 -3.107 17.870 1.00 94.12 152 ASP A O 1
ATOM 1296 N N . SER A 1 153 ? 10.620 -2.174 17.708 1.00 92.44 153 SER A N 1
ATOM 1297 C CA . SER A 1 153 ? 10.380 -2.241 19.145 1.00 92.44 153 SER A CA 1
ATOM 1298 C C . SER A 1 153 ? 10.113 -3.683 19.580 1.00 92.44 153 SER A C 1
ATOM 1300 O O . SER A 1 153 ? 9.402 -4.427 18.920 1.00 92.44 153 SER A O 1
ATOM 1302 N N . LYS A 1 154 ? 10.619 -4.077 20.755 1.00 77.25 154 LYS A N 1
ATOM 1303 C CA . LYS A 1 154 ? 10.446 -5.443 21.294 1.00 77.25 154 LYS A CA 1
ATOM 1304 C C . LYS A 1 154 ? 8.987 -5.863 21.534 1.00 77.25 154 LYS A C 1
ATOM 1306 O O . LYS A 1 154 ? 8.744 -7.016 21.873 1.00 77.25 154 LYS A O 1
ATOM 1311 N N . ASN A 1 155 ? 8.053 -4.919 21.451 1.00 74.56 155 ASN A N 1
ATOM 1312 C CA . ASN A 1 155 ? 6.652 -5.100 21.816 1.00 74.56 155 ASN A CA 1
ATOM 1313 C C . ASN A 1 155 ? 5.726 -5.204 20.592 1.00 74.56 155 ASN A C 1
ATOM 1315 O O . ASN A 1 155 ? 4.508 -5.246 20.780 1.00 74.56 155 ASN A O 1
ATOM 1319 N N . TYR A 1 156 ? 6.280 -5.207 19.376 1.00 81.19 156 TYR A N 1
ATOM 1320 C CA . TYR A 1 156 ? 5.553 -5.351 18.116 1.00 81.19 156 TYR A CA 1
ATOM 1321 C C . TYR A 1 156 ? 6.046 -6.590 17.365 1.00 81.19 156 TYR A C 1
ATOM 1323 O O . TYR A 1 156 ? 5.182 -7.340 16.861 1.00 81.19 156 TYR A O 1
#

Mean predicted aligned error: 4.55 Å